Protein AF-A0A7R6PA84-F1 (afdb_monomer)

Foldseek 3Di:
DDDDDDDPDPPPDDPVVPPQPPDLLVLLVLLCCCPPVVDDLVNSCVVSVDDSVSSVVSVVQNVCVVVVDQDPPDARSDPVSNVVVVVVVVVVVVVVVVVVVVVVVVVVVVVVVPPD

Nearest PDB structures (foldseek):
  7bhy-assembly2_C-2  TM=6.478E-01  e=3.157E-01  Bacillus subtilis subsp. subtilis str. 168
  4yrv-assembly1_B  TM=6.596E-01  e=6.847E+00  Nostoc sp. PCC 7120 = FACHB-418

Radius of gyration: 24.1 Å; Cα contacts (8 Å, |Δi|>4): 69; chains: 1; bounding box: 44×53×72 Å

Sequence (116 aa):
MTQYKSRKQRVTFTVEHSVQYPLEGETLDYAKLMVHENYTNKKIMIISGACSSAVSRWRKQYLAELGGQTPESGKALTSEQQTIQLLEKQLWRAQRDNEILKKATALFAVDNHQVI

Secondary structure (DSSP, 8-state):
-----PPPP-----GGGTT-PPPHHHHHHHHHHHHHS---HHHHHHHH---HHHHHHHHHHHHHHHTT---SSS--SSHHHHHHHHHHHHHHHHHHHHHHHHHHHHHHHHHHHT--

pLDDT: mean 80.2, std 20.06, range [33.56, 98.25]

Mean predicted aligned error: 11.26 Å

Solvent-accessible surface area (backbone atoms only — not comparable to full-atom values): 7090 Å² total; per-residue (Å²): 136,85,83,77,79,76,77,78,78,80,83,85,76,67,84,87,71,74,81,60,74,66,54,72,69,52,48,41,50,55,26,46,38,41,70,76,67,68,45,52,67,70,58,50,28,67,76,54,71,46,54,72,69,56,55,54,46,40,43,52,49,50,55,39,43,76,69,70,46,65,58,90,77,67,84,48,72,50,71,67,42,38,49,51,56,50,50,53,54,52,51,54,50,52,52,50,52,51,52,51,50,52,52,52,51,53,52,51,59,53,60,67,65,69,77,117

Structure (mmCIF, N/CA/C/O backbone):
data_AF-A0A7R6PA84-F1
#
_entry.id   AF-A0A7R6PA84-F1
#
loop_
_atom_site.group_PDB
_atom_site.id
_atom_site.type_symbol
_atom_site.label_atom_id
_atom_site.label_alt_id
_atom_site.label_comp_id
_atom_site.label_asym_id
_atom_site.label_entity_id
_atom_site.label_seq_id
_atom_site.pdbx_PDB_ins_code
_atom_site.Cartn_x
_atom_site.Cartn_y
_atom_site.Cartn_z
_atom_site.occupancy
_atom_site.B_iso_or_equiv
_atom_site.auth_seq_id
_atom_site.auth_comp_id
_atom_site.auth_asym_id
_atom_site.auth_atom_id
_atom_site.pdbx_PDB_model_num
ATOM 1 N N . MET A 1 1 ? -12.408 44.621 10.988 1.00 35.62 1 MET A N 1
ATOM 2 C CA . MET A 1 1 ? -11.355 44.148 11.915 1.00 35.62 1 MET A CA 1
ATOM 3 C C . MET A 1 1 ? -11.343 42.627 11.871 1.00 35.62 1 MET A C 1
ATOM 5 O O . MET A 1 1 ? -12.299 42.006 12.315 1.00 35.62 1 MET A O 1
ATOM 9 N N . THR A 1 2 ? -10.338 42.031 11.233 1.00 45.50 2 THR A N 1
ATOM 10 C CA . THR A 1 2 ? -10.290 40.588 10.942 1.00 45.50 2 THR A CA 1
ATOM 11 C C . THR A 1 2 ? -9.668 39.852 12.126 1.00 45.50 2 THR A C 1
ATOM 13 O O . THR A 1 2 ? -8.502 40.069 12.440 1.00 45.50 2 THR A O 1
ATOM 16 N N . GLN A 1 3 ? -10.447 39.016 12.813 1.00 46.78 3 GLN A N 1
ATOM 17 C CA . GLN A 1 3 ? -9.983 38.263 13.981 1.00 46.78 3 GLN A CA 1
ATOM 18 C C . GLN A 1 3 ? -8.957 37.202 13.553 1.00 46.78 3 GLN A C 1
ATOM 20 O O . GLN A 1 3 ? -9.293 36.235 12.867 1.00 46.78 3 GLN A O 1
ATOM 25 N N . TYR A 1 4 ? -7.700 37.380 13.955 1.00 45.47 4 TYR A N 1
ATOM 26 C CA . TYR A 1 4 ? -6.627 36.424 13.696 1.00 45.47 4 TYR A CA 1
ATOM 27 C C . TYR A 1 4 ? -6.775 35.241 14.664 1.00 45.47 4 TYR A C 1
ATOM 29 O O . TYR A 1 4 ? -6.547 35.371 15.867 1.00 45.47 4 TYR A O 1
ATOM 37 N N . LYS A 1 5 ? -7.185 34.066 14.167 1.00 53.09 5 LYS A N 1
ATOM 38 C CA . LYS A 1 5 ? -7.175 32.837 14.977 1.00 53.09 5 LYS A CA 1
ATOM 39 C C . LYS A 1 5 ? -5.721 32.459 15.267 1.00 53.09 5 LYS A C 1
ATOM 41 O O . LYS A 1 5 ? -5.004 32.026 14.368 1.00 53.09 5 LYS A O 1
ATOM 46 N N . SER A 1 6 ? -5.296 32.613 16.520 1.00 45.12 6 SER A N 1
ATOM 47 C CA . SER A 1 6 ? -3.979 32.171 16.986 1.00 45.12 6 SER A CA 1
ATOM 48 C C . SER A 1 6 ? -3.787 30.680 16.686 1.00 45.12 6 SER A C 1
ATOM 50 O O . SER A 1 6 ? -4.589 29.839 17.110 1.00 45.12 6 SER A O 1
ATOM 52 N N . ARG A 1 7 ? -2.738 30.336 15.923 1.00 50.31 7 ARG A N 1
ATOM 53 C CA . ARG A 1 7 ? -2.309 28.939 15.778 1.00 50.31 7 ARG A CA 1
ATOM 54 C C . ARG A 1 7 ? -1.885 28.463 17.159 1.00 50.31 7 ARG A C 1
ATOM 56 O O . ARG A 1 7 ? -0.926 28.988 17.718 1.00 50.31 7 ARG A O 1
ATOM 63 N N . LYS A 1 8 ? -2.573 27.450 17.688 1.00 45.09 8 LYS A N 1
ATOM 64 C CA . LYS A 1 8 ? -2.133 26.765 18.906 1.00 45.09 8 LYS A CA 1
ATOM 65 C C . LYS A 1 8 ? -0.680 26.326 18.713 1.00 45.09 8 LYS A C 1
ATOM 67 O O . LYS A 1 8 ? -0.376 25.625 17.745 1.00 45.09 8 LYS A O 1
ATOM 72 N N . GLN A 1 9 ? 0.200 26.770 19.607 1.00 46.34 9 GLN A N 1
ATOM 73 C CA . GLN A 1 9 ? 1.590 26.332 19.644 1.00 46.34 9 GLN A CA 1
ATOM 74 C C . GLN A 1 9 ? 1.627 24.807 19.731 1.00 46.34 9 GLN A C 1
ATOM 76 O O . GLN A 1 9 ? 0.970 24.200 20.580 1.00 46.34 9 GLN A O 1
ATOM 81 N N . ARG A 1 10 ? 2.397 24.182 18.838 1.00 38.38 10 ARG A N 1
ATOM 82 C CA . ARG A 1 10 ? 2.768 22.778 18.983 1.00 38.38 10 ARG A CA 1
ATOM 83 C C . ARG A 1 10 ? 3.689 22.710 20.196 1.00 38.38 10 ARG A C 1
ATOM 85 O O . ARG A 1 10 ? 4.824 23.167 20.126 1.00 38.38 10 ARG A O 1
ATOM 92 N N . VAL A 1 11 ? 3.177 22.181 21.300 1.00 43.94 11 VAL A N 1
ATOM 93 C CA . VAL A 1 11 ? 3.974 21.896 22.492 1.00 43.94 11 VAL A CA 1
ATOM 94 C C . VAL A 1 11 ? 4.962 20.794 22.111 1.00 43.94 11 VAL A C 1
ATOM 96 O O . VAL A 1 11 ? 4.597 19.628 22.004 1.00 43.94 11 VAL A O 1
ATOM 99 N N . THR A 1 12 ? 6.201 21.170 21.811 1.00 41.84 12 THR A N 1
ATOM 100 C CA . THR A 1 12 ? 7.331 20.243 21.759 1.00 41.84 12 THR A CA 1
ATOM 101 C C . THR A 1 12 ? 7.808 20.076 23.195 1.00 41.84 12 THR A C 1
ATOM 103 O O . THR A 1 12 ? 8.528 20.936 23.698 1.00 41.84 12 THR A O 1
ATOM 106 N N . PHE A 1 13 ? 7.344 19.042 23.898 1.00 39.22 13 PHE A N 1
ATOM 107 C CA . PHE A 1 13 ? 7.753 18.825 25.284 1.00 39.22 13 PHE A CA 1
ATOM 108 C C . PHE A 1 13 ? 7.974 17.341 25.593 1.00 39.22 13 PHE A C 1
ATOM 110 O O . PHE A 1 13 ? 7.095 16.510 25.386 1.00 39.22 13 PHE A O 1
ATOM 117 N N . THR A 1 14 ? 9.170 17.079 26.129 1.00 33.56 14 THR A N 1
ATOM 118 C CA . THR A 1 14 ? 9.794 15.833 26.613 1.00 33.56 14 THR A CA 1
ATOM 119 C C . THR A 1 14 ? 10.404 14.881 25.578 1.00 33.56 14 THR A C 1
ATOM 121 O O . THR A 1 14 ? 9.733 14.215 24.796 1.00 33.56 14 THR A O 1
ATOM 124 N N . VAL A 1 15 ? 11.738 14.832 25.641 1.00 45.94 15 VAL A N 1
ATOM 125 C CA . VAL A 1 15 ? 12.682 14.060 24.820 1.00 45.94 15 VAL A CA 1
ATOM 126 C C . VAL A 1 15 ? 12.486 12.540 24.971 1.00 45.94 15 VAL A C 1
ATOM 128 O O . VAL A 1 15 ? 12.768 11.800 24.036 1.00 45.94 15 VAL A O 1
ATOM 131 N N . GLU A 1 16 ? 11.859 12.081 26.054 1.00 39.25 16 GLU A N 1
ATOM 132 C CA . GLU A 1 16 ? 11.701 10.653 26.379 1.00 39.25 16 GLU A CA 1
ATOM 133 C C . GLU A 1 16 ? 10.536 9.938 25.655 1.00 39.25 16 GLU A C 1
ATOM 135 O O . GLU A 1 16 ? 10.508 8.716 25.607 1.00 39.25 16 GLU A O 1
ATOM 140 N N . HIS A 1 17 ? 9.585 10.660 25.044 1.00 43.88 17 HIS A N 1
ATOM 141 C CA . HIS A 1 17 ? 8.461 10.054 24.292 1.00 43.88 17 HIS A CA 1
ATOM 142 C C . HIS A 1 17 ? 8.615 10.158 22.764 1.00 43.88 17 HIS A C 1
ATOM 144 O O . HIS A 1 17 ? 7.680 9.896 22.008 1.00 43.88 17 HIS A O 1
ATOM 150 N N . SER A 1 18 ? 9.78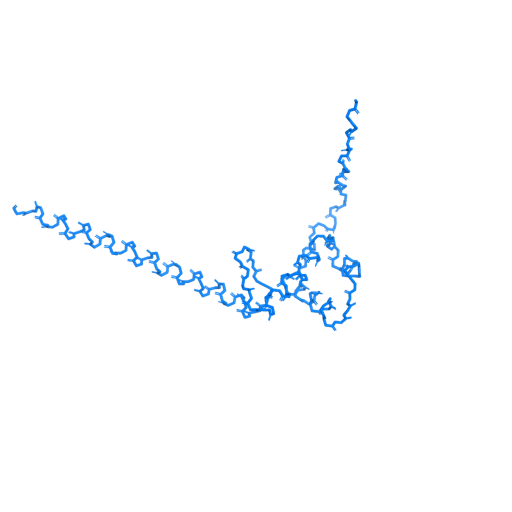5 10.578 22.282 1.00 37.03 18 SER A N 1
ATOM 151 C CA . SER A 1 18 ? 9.989 10.952 20.878 1.00 37.03 18 SER A CA 1
ATOM 152 C C . SER A 1 18 ? 10.292 9.785 19.924 1.00 37.03 18 SER A C 1
ATOM 154 O O . SER A 1 18 ? 10.495 10.021 18.733 1.00 37.03 18 SER A O 1
ATOM 156 N N . VAL A 1 19 ? 10.263 8.530 20.397 1.00 43.75 19 VAL A N 1
ATOM 157 C CA . VAL A 1 19 ? 10.593 7.345 19.579 1.00 43.75 19 VAL A CA 1
ATOM 158 C C . VAL A 1 19 ? 9.625 6.174 19.791 1.00 43.75 19 VAL A C 1
ATOM 160 O O . VAL A 1 19 ? 10.034 5.024 19.859 1.00 43.75 19 VAL A O 1
ATOM 163 N N . GLN A 1 20 ? 8.320 6.435 19.841 1.00 40.31 20 GLN A N 1
ATOM 164 C CA . GLN A 1 20 ? 7.332 5.370 19.637 1.00 40.31 20 GLN A CA 1
ATOM 165 C C . GLN A 1 20 ? 6.438 5.740 18.450 1.00 40.31 20 GLN A C 1
ATOM 167 O O . GLN A 1 20 ? 5.248 6.015 18.574 1.00 40.31 20 GLN A O 1
ATOM 172 N N . TYR A 1 21 ? 7.039 5.789 17.257 1.00 48.69 21 TYR A N 1
ATOM 173 C CA . TYR A 1 21 ? 6.249 5.462 16.076 1.00 48.69 21 TYR A CA 1
ATOM 174 C C . TYR A 1 21 ? 5.866 3.992 16.242 1.00 48.69 21 TYR A C 1
ATOM 176 O O . TYR A 1 21 ? 6.780 3.181 16.406 1.00 48.69 21 TYR A O 1
ATOM 184 N N . PRO A 1 22 ? 4.571 3.637 16.255 1.00 51.72 22 PRO A N 1
ATOM 185 C CA . PRO A 1 22 ? 4.198 2.237 16.341 1.00 51.72 22 PRO A CA 1
ATOM 186 C C . PRO A 1 22 ? 4.887 1.485 15.205 1.00 51.72 22 PRO A C 1
ATOM 188 O O . PRO A 1 22 ? 4.884 1.962 14.062 1.00 51.72 22 PRO A O 1
ATOM 191 N N . LEU A 1 23 ? 5.525 0.354 15.526 1.00 57.88 23 LEU A N 1
ATOM 192 C CA . LEU A 1 23 ? 6.109 -0.514 14.505 1.00 57.88 23 LEU A CA 1
ATOM 193 C C . LEU A 1 23 ? 5.024 -0.825 13.463 1.00 57.88 23 LEU A C 1
ATOM 195 O O . LEU A 1 23 ? 3.846 -0.906 13.799 1.00 57.88 23 LEU A O 1
ATOM 199 N N . GLU A 1 24 ? 5.390 -0.983 12.189 1.00 59.94 24 GLU A N 1
ATOM 200 C CA . GLU A 1 24 ? 4.416 -1.121 11.090 1.00 59.94 24 GLU A CA 1
ATOM 201 C C . GLU A 1 24 ? 3.335 -2.186 11.368 1.00 59.94 24 GLU A C 1
ATOM 203 O O . GLU A 1 24 ? 2.169 -1.974 11.035 1.00 59.94 24 GLU A O 1
ATOM 208 N N . GLY A 1 25 ? 3.691 -3.276 12.061 1.00 62.41 25 GLY A N 1
ATOM 209 C CA . GLY A 1 25 ? 2.743 -4.301 12.511 1.00 62.41 25 GLY A CA 1
ATOM 210 C C . GLY A 1 25 ? 1.703 -3.803 13.523 1.00 62.41 25 GLY A C 1
ATOM 211 O O . GLY A 1 25 ? 0.527 -4.133 13.407 1.00 62.41 25 GLY A O 1
ATOM 212 N N . GLU A 1 26 ? 2.087 -2.928 14.451 1.00 78.00 26 GLU A N 1
ATOM 213 C CA . GLU A 1 26 ? 1.186 -2.381 15.472 1.00 78.00 26 GLU A CA 1
ATOM 214 C C . GLU A 1 26 ? 0.098 -1.495 14.846 1.00 78.00 26 GLU A C 1
ATOM 216 O O . GLU A 1 26 ? -1.049 -1.503 15.289 1.00 78.00 26 GLU A O 1
ATOM 221 N N . THR A 1 27 ? 0.413 -0.765 13.767 1.00 86.19 27 THR A N 1
ATOM 222 C CA . THR A 1 27 ? -0.580 0.080 13.072 1.00 86.19 27 THR A CA 1
ATOM 223 C C . THR A 1 27 ? -1.705 -0.727 12.429 1.00 86.19 27 THR A C 1
ATOM 225 O O . THR A 1 27 ? -2.865 -0.303 12.463 1.00 86.19 27 THR A O 1
ATOM 228 N N . LEU A 1 28 ? -1.377 -1.903 11.887 1.00 88.44 28 LEU A N 1
ATOM 229 C CA . LEU A 1 28 ? -2.350 -2.839 11.339 1.00 88.44 28 LEU A CA 1
ATOM 230 C C . LEU A 1 28 ? -3.243 -3.397 12.450 1.00 88.44 28 LEU A C 1
ATOM 232 O O . LEU A 1 28 ? -4.461 -3.461 12.285 1.00 88.44 28 LEU A O 1
ATOM 236 N N . ASP A 1 29 ? -2.659 -3.758 13.589 1.00 90.12 29 ASP A N 1
ATOM 237 C CA . ASP A 1 29 ? -3.411 -4.311 14.712 1.00 90.12 29 ASP A CA 1
ATOM 238 C C . ASP A 1 29 ? -4.357 -3.272 15.320 1.00 90.12 29 ASP A C 1
ATOM 240 O O . ASP A 1 29 ? -5.541 -3.553 15.499 1.00 90.12 29 ASP A O 1
ATOM 244 N N . TYR A 1 30 ? -3.918 -2.023 15.496 1.00 91.00 30 TYR A N 1
ATOM 245 C CA . TYR A 1 30 ? -4.817 -0.937 15.896 1.00 91.00 30 TYR A CA 1
ATOM 246 C C . TYR A 1 30 ? -5.956 -0.718 14.895 1.00 91.00 30 TYR A C 1
ATOM 248 O O . TYR A 1 30 ? -7.095 -0.468 15.299 1.00 91.00 30 TYR A O 1
ATOM 256 N N . ALA A 1 31 ? -5.682 -0.819 13.591 1.00 91.25 31 ALA A N 1
ATOM 257 C CA . ALA A 1 31 ? -6.714 -0.700 12.569 1.00 91.25 31 ALA A CA 1
ATOM 258 C C . ALA A 1 31 ? -7.735 -1.849 12.629 1.00 91.25 31 ALA A C 1
ATOM 260 O O . ALA A 1 31 ? -8.939 -1.592 12.548 1.00 91.25 31 ALA A O 1
ATOM 261 N N . LYS A 1 32 ? -7.281 -3.087 12.864 1.00 92.50 32 LYS A N 1
ATOM 262 C CA . LYS A 1 32 ? -8.152 -4.249 13.102 1.00 92.50 32 LYS A CA 1
ATOM 263 C C . LYS A 1 32 ? -9.023 -4.056 14.339 1.00 92.50 32 LYS A C 1
ATOM 265 O O . LYS A 1 32 ? -10.229 -4.250 14.241 1.00 92.50 32 LYS A O 1
ATOM 270 N N . LEU A 1 33 ? -8.456 -3.598 15.459 1.00 93.12 33 LEU A N 1
ATOM 271 C CA . LEU A 1 33 ? -9.212 -3.317 16.688 1.00 93.12 33 LEU A CA 1
ATOM 272 C C . LEU A 1 33 ? -10.321 -2.275 16.454 1.00 93.12 33 LEU A C 1
ATOM 274 O O . LEU A 1 33 ? -11.435 -2.406 16.961 1.00 93.12 33 LEU A O 1
ATOM 278 N N . MET A 1 34 ? -10.050 -1.236 15.657 1.00 93.25 34 MET A N 1
ATOM 279 C CA . MET A 1 34 ? -11.056 -0.215 15.332 1.00 93.25 34 MET A CA 1
ATOM 280 C C . MET A 1 34 ? -12.187 -0.726 14.440 1.00 93.25 34 MET A C 1
ATOM 282 O O . MET A 1 34 ? -13.309 -0.232 14.553 1.00 93.25 34 MET A O 1
ATOM 286 N N . VAL A 1 35 ? -11.893 -1.643 13.516 1.00 92.00 35 VAL A N 1
ATOM 287 C CA . VAL A 1 35 ? -12.861 -2.121 12.518 1.00 92.00 35 VAL A CA 1
ATOM 288 C C . VAL A 1 35 ? -13.643 -3.333 13.013 1.00 92.00 35 VAL A C 1
ATOM 290 O O . VAL A 1 35 ? -14.859 -3.360 12.859 1.00 92.00 35 VAL A O 1
ATOM 293 N N . HIS A 1 36 ? -12.969 -4.300 13.632 1.00 92.06 36 HIS A N 1
ATO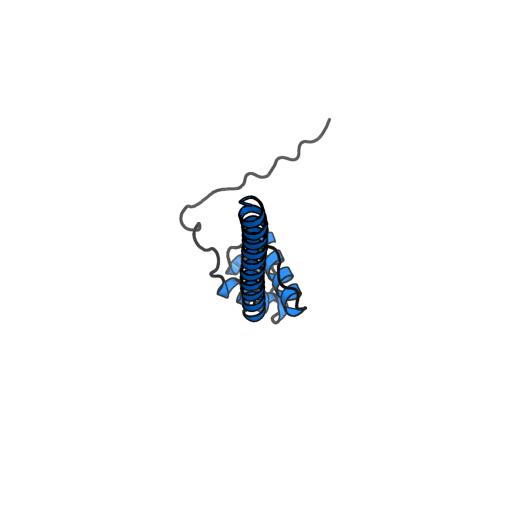M 294 C CA . HIS A 1 36 ? -13.563 -5.574 14.041 1.00 92.06 36 HIS A CA 1
ATOM 295 C C . HIS A 1 36 ? -14.041 -5.566 15.494 1.00 92.06 36 HIS A C 1
ATOM 297 O O . HIS A 1 36 ? -15.083 -6.136 15.799 1.00 92.06 36 HIS A O 1
ATOM 303 N N . GLU A 1 37 ? -13.329 -4.876 16.389 1.00 89.94 37 GLU A N 1
ATOM 304 C CA . GLU A 1 37 ? -13.638 -4.856 17.830 1.00 89.94 37 GLU A CA 1
ATOM 305 C C . GLU A 1 37 ? -14.333 -3.563 18.298 1.00 89.94 37 GLU A C 1
ATOM 307 O O . GLU A 1 37 ? -14.508 -3.339 19.495 1.00 89.94 37 GLU A O 1
ATOM 312 N N . ASN A 1 38 ? -14.747 -2.692 17.369 1.00 89.50 38 ASN A N 1
ATOM 313 C CA . ASN A 1 38 ? -15.421 -1.416 17.651 1.00 89.50 38 ASN A CA 1
ATOM 314 C C . ASN A 1 38 ? -14.660 -0.488 18.622 1.00 89.50 38 ASN A C 1
ATOM 316 O O . ASN A 1 38 ? -15.267 0.318 19.336 1.00 89.50 38 ASN A O 1
ATOM 320 N N . TYR A 1 39 ? -13.324 -0.550 18.651 1.00 91.38 39 TYR A N 1
ATOM 321 C CA . TYR A 1 39 ? -12.536 0.368 19.474 1.00 91.38 39 TYR A CA 1
ATOM 322 C C . TYR A 1 39 ? -12.702 1.810 18.987 1.00 91.38 39 TYR A C 1
ATOM 324 O O . TYR A 1 39 ? -12.475 2.141 17.822 1.00 91.38 39 TYR A O 1
ATOM 332 N N . THR A 1 40 ? -13.036 2.711 19.910 1.00 91.88 40 THR A N 1
ATOM 333 C CA . THR A 1 40 ? -13.110 4.145 19.616 1.00 91.88 40 THR A CA 1
ATOM 334 C C . THR A 1 40 ? -11.722 4.697 19.296 1.00 91.88 40 THR A C 1
ATOM 336 O O . THR A 1 40 ? -10.761 4.413 20.012 1.00 91.88 40 THR A O 1
ATOM 339 N N . ASN A 1 41 ? -11.628 5.604 18.317 1.00 89.50 41 ASN A N 1
ATOM 340 C CA . ASN A 1 41 ? -10.375 6.286 17.959 1.00 89.50 41 ASN A CA 1
ATOM 341 C C . ASN A 1 41 ? -9.668 6.898 19.187 1.00 89.50 41 ASN A C 1
ATOM 343 O O . ASN A 1 41 ? -8.450 6.842 19.284 1.00 89.50 41 ASN A O 1
ATOM 347 N N . LYS A 1 42 ? -10.427 7.418 20.166 1.00 90.38 42 LYS A N 1
ATOM 348 C CA . LYS A 1 42 ? -9.886 7.940 21.436 1.00 90.38 42 LYS A CA 1
ATOM 349 C C . LYS A 1 42 ? -9.107 6.887 22.232 1.00 90.38 42 LYS A C 1
ATOM 351 O O . LYS A 1 42 ? -8.057 7.202 22.775 1.00 90.38 42 LYS A O 1
ATOM 356 N N . LYS A 1 43 ? -9.608 5.649 22.293 1.00 90.25 43 LYS A N 1
ATOM 357 C CA . LYS A 1 43 ? -8.956 4.542 23.007 1.00 90.25 43 LYS A CA 1
ATOM 358 C C . LYS A 1 43 ? -7.647 4.162 22.315 1.00 90.25 43 LYS A C 1
ATOM 360 O O . LYS A 1 43 ? -6.629 4.027 22.978 1.00 90.25 43 LYS A O 1
ATOM 365 N N . ILE A 1 44 ? -7.654 4.102 20.984 1.00 89.38 44 ILE A N 1
ATOM 366 C CA . ILE A 1 44 ? -6.444 3.839 20.195 1.00 89.38 44 ILE A CA 1
ATOM 367 C C . ILE A 1 44 ? -5.423 4.965 20.322 1.00 89.38 44 ILE A C 1
ATOM 369 O O . ILE A 1 44 ? -4.240 4.676 20.434 1.00 89.38 44 ILE A O 1
ATOM 373 N N . MET A 1 45 ? -5.839 6.233 20.371 1.00 88.81 45 MET A N 1
ATOM 374 C CA . MET A 1 45 ? -4.915 7.351 20.610 1.00 88.81 45 MET A CA 1
ATOM 375 C C . MET A 1 45 ? -4.183 7.223 21.949 1.00 88.81 45 MET A C 1
ATOM 377 O O . MET A 1 45 ? -2.999 7.526 22.022 1.00 88.81 45 MET A O 1
ATOM 381 N N . ILE A 1 46 ? -4.879 6.769 22.997 1.00 88.19 46 ILE A N 1
ATOM 382 C CA . ILE A 1 46 ? -4.278 6.563 24.321 1.00 88.19 46 ILE A CA 1
ATOM 383 C C . ILE A 1 46 ? -3.279 5.401 24.283 1.00 88.19 46 ILE A C 1
ATOM 385 O O . ILE A 1 46 ? -2.179 5.542 24.797 1.00 88.19 46 ILE A O 1
ATOM 389 N N . ILE A 1 47 ? -3.647 4.279 23.654 1.00 87.62 47 ILE A N 1
ATOM 390 C CA . ILE A 1 47 ? -2.800 3.075 23.593 1.00 87.62 47 ILE A CA 1
ATOM 391 C C . ILE A 1 47 ? -1.568 3.303 22.706 1.00 87.62 47 ILE A C 1
ATOM 393 O O . ILE A 1 47 ? -0.458 2.965 23.091 1.00 87.62 47 ILE A O 1
ATOM 397 N N . SER A 1 48 ? -1.765 3.890 21.524 1.00 84.94 48 SER A N 1
ATOM 398 C CA . SER A 1 48 ? -0.706 4.081 20.524 1.00 84.94 48 SER A CA 1
ATOM 399 C C . SER A 1 48 ? 0.129 5.348 20.730 1.00 84.94 48 SER A C 1
ATOM 401 O O . SER A 1 48 ? 1.119 5.535 20.031 1.00 84.94 48 SER A O 1
ATOM 403 N N . GLY A 1 49 ? -0.305 6.278 21.589 1.00 85.62 49 GLY A N 1
ATOM 404 C CA . GLY A 1 49 ? 0.297 7.613 21.720 1.00 85.62 49 GLY A CA 1
ATOM 405 C C . GLY A 1 49 ? 0.152 8.503 20.474 1.00 85.62 49 GLY A C 1
ATOM 406 O O . GLY A 1 49 ? 0.660 9.626 20.440 1.00 85.62 49 GLY A O 1
ATOM 407 N N . ALA A 1 50 ? -0.539 8.029 19.433 1.00 86.12 50 ALA A N 1
ATOM 408 C CA . ALA A 1 50 ? -0.642 8.713 18.156 1.00 86.12 50 ALA A CA 1
ATOM 409 C C . ALA A 1 50 ? -1.717 9.806 18.157 1.00 86.12 50 ALA A C 1
ATOM 411 O O . ALA A 1 50 ? -2.721 9.772 18.875 1.00 86.12 50 ALA A O 1
ATOM 412 N N . CYS A 1 51 ? -1.536 10.794 17.280 1.00 88.25 51 CYS A N 1
ATOM 413 C CA . CYS A 1 51 ? -2.504 11.867 17.112 1.00 88.25 51 CYS A CA 1
ATOM 414 C C . CYS A 1 51 ? -3.782 11.382 16.402 1.00 88.25 51 CYS A C 1
ATOM 416 O O . CYS A 1 51 ? -3.774 10.440 15.609 1.00 88.25 51 CYS A O 1
ATOM 418 N N . SER A 1 52 ? -4.894 12.086 16.638 1.00 88.06 52 SER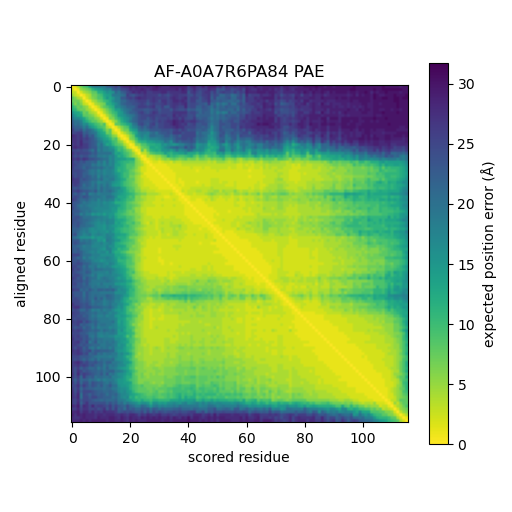 A N 1
ATOM 419 C CA . SER A 1 52 ? -6.209 11.749 16.065 1.00 88.06 52 SER A CA 1
ATOM 420 C C . SER A 1 52 ? -6.195 11.607 14.535 1.00 88.06 52 SER A C 1
ATOM 422 O O . SER A 1 52 ? -6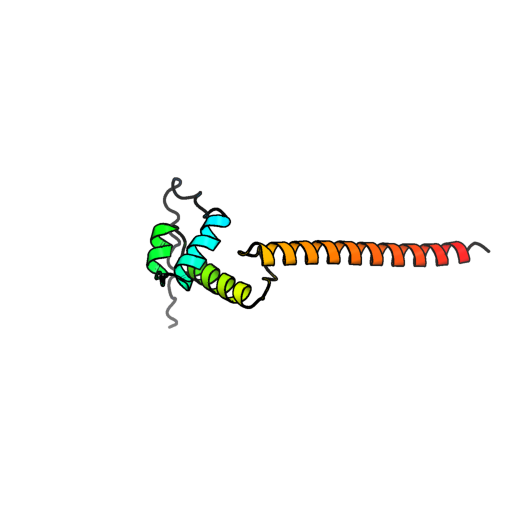.861 10.730 13.979 1.00 88.06 52 SER A O 1
ATOM 424 N N . SER A 1 53 ? -5.406 12.433 13.839 1.00 87.69 53 SER A N 1
ATOM 425 C CA . SER A 1 53 ? -5.279 12.368 12.381 1.00 87.69 53 SER A CA 1
ATOM 426 C C . SER A 1 53 ? -4.576 11.096 11.906 1.00 87.69 53 SER A C 1
ATOM 428 O O . SER A 1 53 ? -5.004 10.524 10.906 1.00 87.69 53 SER A O 1
ATOM 430 N N . ALA A 1 54 ? -3.549 10.625 12.620 1.00 89.31 54 ALA A N 1
ATOM 431 C CA . ALA A 1 54 ? -2.866 9.372 12.304 1.00 89.31 54 ALA A CA 1
ATOM 432 C C . ALA A 1 54 ? -3.805 8.172 12.488 1.00 89.31 54 ALA A C 1
ATOM 434 O O . ALA A 1 54 ? -3.995 7.395 11.557 1.00 89.31 54 ALA A O 1
ATOM 435 N N . VAL A 1 55 ? -4.492 8.096 13.632 1.00 90.69 55 VAL A N 1
ATOM 436 C CA . VAL A 1 55 ? -5.454 7.022 13.935 1.00 90.69 55 VAL A CA 1
ATOM 437 C C . VAL A 1 55 ? -6.592 6.980 12.909 1.00 90.69 55 VAL A C 1
ATOM 439 O O . VAL A 1 55 ? -6.949 5.918 12.398 1.00 90.69 55 VAL A O 1
ATOM 442 N N . SER A 1 56 ? -7.125 8.148 12.543 1.00 91.31 56 SER A N 1
ATOM 443 C CA . SER A 1 56 ? -8.166 8.252 11.513 1.00 91.31 56 SER A CA 1
ATOM 444 C C . SER A 1 56 ? -7.661 7.799 10.139 1.00 91.31 56 SER A C 1
ATOM 446 O O . SER A 1 56 ? -8.399 7.150 9.396 1.00 91.31 56 SER A O 1
ATOM 448 N N . ARG A 1 57 ? -6.400 8.105 9.803 1.00 91.88 57 ARG A N 1
ATOM 449 C CA . ARG A 1 57 ? -5.767 7.664 8.555 1.00 91.88 57 ARG A CA 1
ATOM 450 C C . ARG A 1 57 ? -5.593 6.149 8.519 1.00 91.88 57 ARG A C 1
ATOM 452 O O . ARG A 1 57 ? -5.967 5.560 7.514 1.00 91.88 57 ARG A O 1
ATOM 459 N N . TRP A 1 58 ? -5.089 5.524 9.584 1.00 92.38 58 TRP A N 1
ATOM 460 C CA . TRP A 1 58 ? -4.902 4.068 9.633 1.00 92.38 58 TRP A CA 1
ATOM 461 C C . TRP A 1 58 ? -6.215 3.320 9.442 1.00 92.38 58 TRP A C 1
ATOM 463 O O . TRP A 1 58 ? -6.292 2.416 8.617 1.00 92.38 58 TRP A O 1
ATOM 473 N N . ARG A 1 59 ? -7.280 3.762 10.123 1.00 92.81 59 ARG A N 1
ATOM 474 C CA . ARG A 1 59 ? -8.618 3.190 9.939 1.00 92.81 59 ARG A CA 1
ATOM 475 C C . ARG A 1 59 ? -9.096 3.314 8.493 1.00 92.81 59 ARG A C 1
ATOM 477 O O . ARG A 1 59 ? -9.572 2.339 7.920 1.00 92.81 59 ARG A O 1
ATOM 484 N N . LYS A 1 60 ? -8.984 4.511 7.905 1.00 92.81 60 LYS A N 1
ATOM 485 C CA . LYS A 1 60 ? -9.407 4.760 6.520 1.00 92.81 60 LYS A CA 1
ATOM 486 C C . LYS A 1 60 ? -8.616 3.900 5.533 1.00 92.81 60 LYS A C 1
ATOM 488 O O . LYS A 1 60 ? -9.208 3.329 4.626 1.00 92.81 60 LYS A O 1
ATOM 493 N N . GLN A 1 61 ? -7.302 3.823 5.716 1.00 92.69 61 GLN A N 1
ATOM 494 C CA . GLN A 1 61 ? -6.411 3.062 4.852 1.00 92.69 61 GLN A CA 1
ATOM 495 C C . GLN A 1 61 ? -6.715 1.564 4.929 1.00 92.69 61 GLN A C 1
ATOM 497 O O . GLN A 1 61 ? -6.897 0.937 3.897 1.00 92.69 61 GLN A O 1
ATOM 502 N N . TYR A 1 62 ? -6.875 1.011 6.131 1.00 93.56 62 TYR A N 1
ATOM 503 C CA . TYR A 1 62 ? -7.211 -0.400 6.302 1.00 93.56 62 TYR A CA 1
ATOM 504 C C . TYR A 1 62 ? -8.562 -0.771 5.668 1.00 93.56 62 TYR A C 1
ATOM 506 O O . TYR A 1 62 ? -8.672 -1.804 5.018 1.00 93.56 62 TYR A O 1
ATOM 514 N N . LEU A 1 63 ? -9.580 0.092 5.777 1.00 93.12 63 LEU A N 1
ATOM 515 C CA . LEU A 1 63 ? -10.862 -0.122 5.091 1.00 93.12 63 LEU A CA 1
ATOM 516 C C . LEU A 1 63 ? -10.738 -0.066 3.561 1.00 93.12 63 LEU A C 1
ATOM 518 O O . LEU A 1 63 ? -11.405 -0.834 2.874 1.00 93.12 63 LEU A O 1
ATOM 522 N N . ALA A 1 64 ? -9.901 0.826 3.027 1.00 93.25 64 ALA A N 1
ATOM 523 C CA . ALA A 1 64 ? -9.645 0.901 1.590 1.00 93.25 64 ALA A CA 1
ATOM 524 C C . ALA A 1 64 ? -8.926 -0.361 1.086 1.00 93.25 64 ALA A C 1
ATOM 526 O O . ALA A 1 64 ? -9.327 -0.936 0.077 1.00 93.25 64 ALA A O 1
ATOM 527 N N . GLU A 1 65 ? -7.930 -0.834 1.835 1.00 93.69 65 GLU A N 1
ATOM 528 C CA . GLU A 1 65 ? -7.176 -2.050 1.526 1.00 93.69 65 GLU A CA 1
ATOM 529 C C . GLU A 1 65 ? -8.045 -3.314 1.595 1.00 93.69 65 GLU A C 1
ATOM 531 O O . GLU A 1 65 ? -7.930 -4.172 0.723 1.00 93.69 65 GLU A O 1
ATOM 536 N N . LEU A 1 66 ? -8.979 -3.401 2.554 1.00 92.31 66 LEU A N 1
ATOM 537 C CA . LEU A 1 66 ? -10.007 -4.453 2.581 1.00 92.31 66 LEU A CA 1
ATOM 538 C C . LEU A 1 66 ? -10.939 -4.403 1.360 1.00 92.31 66 LEU A C 1
ATOM 540 O O . LEU A 1 66 ? -11.454 -5.431 0.934 1.00 92.31 66 LEU A O 1
ATOM 544 N N . GLY A 1 67 ? -11.150 -3.214 0.794 1.00 91.38 67 GLY A N 1
ATOM 545 C CA . GLY A 1 67 ? -11.856 -3.012 -0.471 1.00 91.38 67 GLY A CA 1
ATOM 546 C C . GLY A 1 67 ? -10.994 -3.257 -1.713 1.00 91.38 67 GLY A C 1
ATOM 547 O O . GLY A 1 67 ? -11.426 -2.914 -2.812 1.00 91.38 67 GLY A O 1
ATOM 548 N N . GLY A 1 68 ? -9.778 -3.789 -1.555 1.00 90.62 68 GLY A N 1
ATOM 549 C CA . GLY A 1 68 ? -8.852 -4.076 -2.649 1.00 90.62 68 GLY A CA 1
ATOM 550 C C . GLY A 1 68 ? -8.092 -2.860 -3.182 1.00 90.62 68 GLY A C 1
ATOM 551 O O . GLY A 1 68 ? -7.402 -2.980 -4.189 1.00 90.62 68 GLY A O 1
ATOM 552 N N . GLN A 1 69 ? -8.200 -1.690 -2.544 1.00 92.12 69 GLN A N 1
ATOM 553 C CA . GLN A 1 69 ? -7.496 -0.488 -2.992 1.00 92.12 69 GLN A CA 1
ATOM 554 C C . GLN A 1 69 ? -6.090 -0.436 -2.398 1.00 92.12 69 GLN A C 1
ATOM 556 O O . GLN A 1 69 ? -5.911 -0.201 -1.200 1.00 92.12 69 GLN A O 1
ATOM 561 N N . THR A 1 70 ? -5.090 -0.604 -3.259 1.00 89.12 70 THR A N 1
ATOM 562 C CA . THR A 1 70 ? -3.685 -0.412 -2.908 1.00 89.12 70 THR A CA 1
ATOM 563 C C . THR A 1 70 ? -3.381 1.084 -2.766 1.00 89.12 70 THR A C 1
ATOM 565 O O . THR A 1 70 ? -3.730 1.869 -3.648 1.00 89.12 70 THR A O 1
ATOM 568 N N . PRO A 1 71 ? -2.732 1.536 -1.680 1.00 88.06 71 PRO A N 1
ATOM 569 C CA . PRO A 1 71 ? -2.363 2.939 -1.557 1.00 88.06 71 PRO A CA 1
ATOM 570 C C . PRO A 1 71 ? -1.270 3.304 -2.570 1.00 88.06 71 PRO A C 1
ATOM 572 O O . PRO A 1 71 ? -0.208 2.696 -2.586 1.00 88.06 71 PRO A O 1
ATOM 575 N N . GLU A 1 72 ? -1.484 4.345 -3.374 1.00 84.38 72 GLU A N 1
ATOM 576 C CA . GLU A 1 72 ? -0.458 4.850 -4.309 1.00 84.38 72 GLU A CA 1
ATOM 577 C C . GLU A 1 72 ? 0.685 5.574 -3.580 1.00 84.38 72 GLU A C 1
ATOM 579 O O . GLU A 1 72 ? 1.829 5.619 -4.027 1.00 84.38 72 GLU A O 1
ATOM 584 N N . SER A 1 73 ? 0.356 6.189 -2.443 1.00 79.19 73 SER A N 1
ATOM 585 C CA . SER A 1 73 ? 1.261 7.031 -1.667 1.00 79.19 73 SER A CA 1
ATOM 586 C C . SER A 1 73 ? 1.492 6.445 -0.280 1.00 79.19 73 SER A C 1
ATOM 588 O O . SER A 1 73 ? 0.612 6.474 0.585 1.00 79.19 73 SER A O 1
ATOM 590 N N . GLY A 1 74 ? 2.721 5.994 -0.042 1.00 82.75 74 GLY A N 1
ATOM 591 C CA . GLY A 1 74 ? 3.129 5.366 1.213 1.00 82.75 74 GLY A CA 1
ATOM 592 C C . GLY A 1 74 ? 2.944 3.850 1.204 1.00 82.75 74 GLY A C 1
ATOM 593 O O . GLY A 1 74 ? 2.475 3.267 0.232 1.00 82.75 74 GLY A O 1
ATOM 594 N N . LYS A 1 75 ? 3.365 3.203 2.290 1.00 85.88 75 LYS A N 1
ATOM 595 C CA . LYS A 1 75 ? 3.328 1.745 2.410 1.00 85.88 75 LYS A CA 1
ATOM 596 C C . LYS A 1 75 ? 1.915 1.261 2.735 1.00 85.88 75 LYS A C 1
ATOM 598 O O . LYS A 1 75 ? 1.221 1.887 3.541 1.00 85.88 75 LYS A O 1
ATOM 603 N N . ALA A 1 76 ? 1.517 0.150 2.131 1.00 89.88 76 ALA A N 1
ATOM 604 C CA . ALA A 1 76 ? 0.297 -0.556 2.498 1.00 89.88 76 ALA A CA 1
ATOM 605 C C . ALA A 1 76 ? 0.386 -1.178 3.907 1.00 89.88 76 ALA A C 1
ATOM 607 O O . ALA A 1 76 ? 1.473 -1.533 4.370 1.00 89.88 76 ALA A O 1
A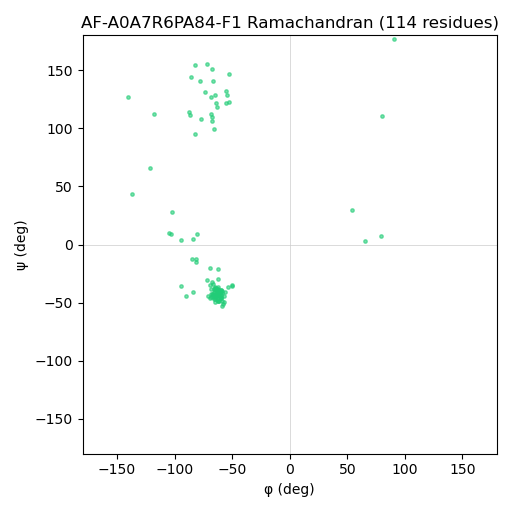TOM 608 N N . LEU A 1 77 ? -0.749 -1.308 4.596 1.00 86.81 77 LEU A N 1
ATOM 609 C CA . LEU A 1 77 ? -0.857 -1.886 5.941 1.00 86.81 77 LEU A CA 1
ATOM 610 C C . LEU A 1 77 ? -0.952 -3.415 5.902 1.00 86.81 77 LEU A C 1
ATOM 612 O O . LEU A 1 77 ? -0.356 -4.098 6.729 1.00 86.81 77 LEU A O 1
ATOM 616 N N . THR A 1 78 ? -1.705 -3.958 4.951 1.00 90.38 78 THR A N 1
ATOM 617 C CA . THR A 1 78 ? -1.938 -5.392 4.765 1.00 90.38 78 THR A CA 1
ATOM 618 C C . THR A 1 78 ? -0.835 -6.027 3.915 1.00 90.38 78 THR A C 1
ATOM 620 O O . THR A 1 78 ? -0.311 -5.420 2.982 1.00 90.38 78 THR A O 1
ATOM 623 N N . SER A 1 79 ? -0.470 -7.272 4.231 1.00 88.62 79 SER A N 1
ATOM 624 C CA . SER A 1 79 ? 0.618 -7.997 3.553 1.00 88.62 79 SER A CA 1
ATOM 625 C C . SER A 1 79 ? 0.356 -8.218 2.062 1.00 88.62 79 SER A C 1
ATOM 627 O O . SER A 1 79 ? 1.268 -8.115 1.240 1.00 88.62 79 SER A O 1
ATOM 629 N N . GLU A 1 80 ? -0.896 -8.495 1.709 1.00 90.62 80 GLU A N 1
ATOM 630 C CA . GLU A 1 80 ? -1.347 -8.624 0.326 1.00 90.62 80 GLU A CA 1
ATOM 631 C C . GLU A 1 80 ? -1.089 -7.329 -0.450 1.00 90.62 80 GLU A C 1
ATOM 633 O O . GLU A 1 80 ? -0.389 -7.334 -1.461 1.00 90.62 80 GLU A O 1
ATOM 638 N N . GLN A 1 81 ? -1.554 -6.198 0.078 1.00 92.25 81 GLN A N 1
ATOM 639 C CA . GLN A 1 81 ? -1.390 -4.900 -0.571 1.00 92.25 81 GLN A CA 1
ATOM 640 C C . GLN A 1 81 ? 0.077 -4.452 -0.610 1.00 92.25 81 GLN A C 1
ATOM 642 O O . GLN A 1 81 ? 0.509 -3.838 -1.582 1.00 92.25 81 GLN A O 1
ATOM 647 N N . GLN A 1 82 ? 0.890 -4.819 0.387 1.00 90.62 82 GLN A N 1
ATOM 648 C CA . GLN A 1 82 ? 2.343 -4.605 0.337 1.00 90.62 82 GLN A CA 1
ATOM 649 C C . GLN A 1 82 ? 2.999 -5.393 -0.801 1.00 90.62 82 GLN A C 1
ATOM 651 O O . GLN A 1 82 ? 3.917 -4.895 -1.456 1.00 90.62 82 GLN A O 1
ATOM 656 N N . THR A 1 83 ? 2.527 -6.615 -1.046 1.00 93.38 83 THR A N 1
ATOM 657 C CA . THR A 1 83 ? 3.017 -7.457 -2.139 1.00 93.38 83 THR A CA 1
ATOM 658 C C . THR A 1 83 ? 2.616 -6.866 -3.488 1.00 93.38 83 THR A C 1
ATOM 660 O O . THR A 1 83 ? 3.459 -6.783 -4.379 1.00 93.38 83 THR A O 1
ATOM 663 N N . ILE A 1 84 ? 1.381 -6.375 -3.623 1.00 94.44 84 ILE A N 1
ATOM 664 C CA . ILE A 1 84 ? 0.917 -5.677 -4.831 1.00 94.44 84 ILE A CA 1
ATOM 665 C C . ILE A 1 84 ? 1.806 -4.459 -5.117 1.00 94.44 84 ILE A C 1
ATOM 667 O O . ILE A 1 84 ? 2.386 -4.381 -6.198 1.00 94.44 84 ILE A O 1
ATOM 671 N N . GLN A 1 85 ? 2.040 -3.588 -4.129 1.00 92.56 85 GLN A N 1
ATOM 672 C CA . GLN A 1 85 ? 2.942 -2.436 -4.290 1.00 92.56 85 GLN A CA 1
ATOM 673 C C . GLN A 1 85 ? 4.357 -2.839 -4.726 1.00 92.56 85 GLN A C 1
ATOM 675 O O . GLN A 1 85 ? 4.998 -2.166 -5.539 1.00 92.56 85 GLN A O 1
ATOM 680 N N . LEU A 1 86 ? 4.888 -3.926 -4.157 1.00 93.56 86 LEU A N 1
ATOM 681 C CA . LEU A 1 86 ? 6.209 -4.427 -4.517 1.00 93.56 86 LEU A CA 1
ATOM 682 C C . LEU A 1 86 ? 6.245 -4.886 -5.979 1.00 93.56 86 LEU A C 1
ATOM 684 O O . LEU A 1 86 ? 7.192 -4.549 -6.695 1.00 93.56 86 LEU A O 1
ATOM 688 N N . LEU A 1 87 ? 5.228 -5.627 -6.417 1.00 96.06 87 LEU A N 1
ATOM 689 C CA . LEU A 1 87 ? 5.110 -6.121 -7.787 1.00 96.06 87 LEU A CA 1
ATOM 690 C C . LEU A 1 87 ? 4.949 -4.973 -8.785 1.00 96.06 87 LEU A C 1
ATOM 692 O O . LEU A 1 87 ? 5.668 -4.939 -9.782 1.00 96.06 87 LEU A O 1
ATOM 696 N N . GLU A 1 88 ? 4.102 -3.989 -8.491 1.00 95.00 88 GLU A N 1
ATOM 697 C CA . GLU A 1 88 ? 3.938 -2.784 -9.313 1.00 95.00 88 GLU A CA 1
ATOM 698 C C . GLU A 1 88 ? 5.266 -2.041 -9.491 1.00 95.00 88 GLU A C 1
ATOM 700 O O . GLU A 1 88 ? 5.648 -1.664 -10.601 1.00 95.00 88 GLU A O 1
ATOM 705 N N . LYS A 1 89 ? 6.034 -1.895 -8.406 1.00 94.56 89 LYS A N 1
ATOM 706 C CA . LYS A 1 89 ? 7.351 -1.254 -8.446 1.00 94.56 89 LYS A CA 1
ATOM 707 C C . LYS A 1 89 ? 8.357 -2.036 -9.291 1.00 94.56 89 LYS A C 1
ATOM 709 O O . LYS A 1 89 ? 9.172 -1.423 -9.984 1.00 94.56 89 LYS A O 1
ATOM 714 N N . GLN A 1 90 ? 8.349 -3.366 -9.215 1.00 97.19 90 GLN A 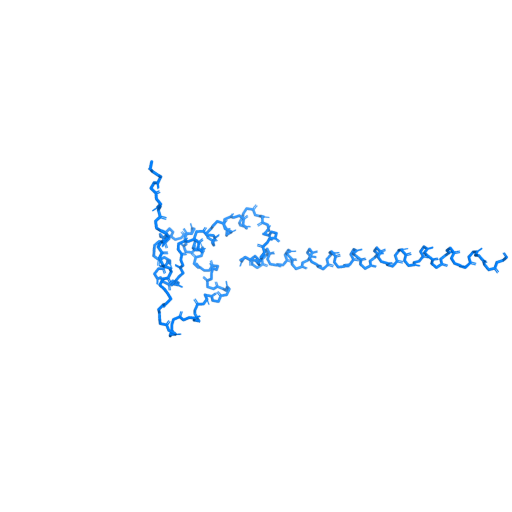N 1
ATOM 715 C CA . GLN A 1 90 ? 9.216 -4.211 -10.041 1.00 97.19 90 GLN A CA 1
ATOM 716 C C . GLN A 1 90 ? 8.834 -4.121 -11.518 1.00 97.19 90 GLN A C 1
ATOM 718 O O . GLN A 1 90 ? 9.704 -3.923 -12.364 1.00 97.19 90 GLN A O 1
ATOM 723 N N . LEU A 1 91 ? 7.538 -4.191 -11.813 1.00 97.62 91 LEU A N 1
ATOM 724 C CA . LEU A 1 91 ? 6.996 -4.084 -13.160 1.00 97.62 91 LEU A CA 1
ATOM 725 C C . LEU A 1 91 ? 7.368 -2.741 -13.793 1.00 97.62 91 LEU A C 1
ATOM 727 O O . LEU A 1 91 ? 7.875 -2.707 -14.911 1.00 97.62 91 LEU A O 1
ATOM 731 N N . TRP A 1 92 ? 7.218 -1.642 -13.055 1.00 96.88 92 TRP A N 1
ATOM 732 C CA . TRP A 1 92 ? 7.601 -0.315 -13.528 1.00 96.88 92 TRP A CA 1
ATOM 733 C C . TRP A 1 92 ? 9.102 -0.194 -13.827 1.00 96.88 92 TRP A C 1
ATOM 735 O O . TRP A 1 92 ? 9.490 0.421 -14.821 1.00 96.88 92 TRP A O 1
ATOM 745 N N . ARG A 1 93 ? 9.965 -0.803 -13.000 1.00 97.88 93 ARG A N 1
ATOM 746 C CA . ARG A 1 93 ? 11.414 -0.859 -13.273 1.00 97.88 93 ARG A CA 1
ATOM 747 C C . ARG A 1 93 ? 11.696 -1.629 -14.559 1.00 97.88 93 ARG A C 1
ATOM 749 O O . ARG A 1 93 ? 12.378 -1.105 -15.430 1.00 97.88 93 ARG A O 1
ATOM 756 N N . ALA A 1 94 ? 11.109 -2.813 -14.706 1.00 98.06 94 ALA A N 1
ATOM 757 C CA . ALA A 1 94 ? 11.288 -3.640 -15.894 1.00 98.06 94 ALA A CA 1
ATOM 758 C C . ALA A 1 94 ? 10.800 -2.937 -17.173 1.00 98.06 94 ALA A C 1
ATOM 760 O O . ALA A 1 94 ? 11.478 -2.975 -18.199 1.00 98.06 94 ALA A O 1
ATOM 761 N N . GLN A 1 95 ? 9.650 -2.258 -17.115 1.00 98.12 95 GLN A N 1
ATOM 762 C CA . GLN A 1 95 ? 9.121 -1.479 -18.237 1.00 98.12 95 GLN A CA 1
ATOM 763 C C . GLN A 1 95 ? 10.054 -0.335 -18.621 1.00 98.12 95 GLN A C 1
ATOM 765 O O . GLN A 1 95 ? 10.387 -0.189 -19.796 1.00 98.12 95 GLN A O 1
ATOM 770 N N . ARG A 1 96 ? 10.535 0.430 -17.636 1.00 98.25 96 ARG A N 1
ATOM 771 C CA . ARG A 1 96 ? 11.521 1.483 -17.879 1.00 98.25 96 ARG A CA 1
ATOM 772 C C . ARG A 1 96 ? 12.778 0.934 -18.543 1.00 98.25 96 ARG A C 1
ATOM 774 O O . ARG A 1 96 ? 13.240 1.513 -19.522 1.00 98.25 96 ARG A O 1
ATOM 781 N N . ASP A 1 97 ? 13.345 -0.141 -18.010 1.00 98.12 97 ASP A N 1
ATOM 782 C CA . ASP A 1 97 ? 14.592 -0.701 -18.534 1.00 98.12 97 ASP A CA 1
ATOM 783 C C . ASP A 1 97 ? 14.397 -1.169 -19.983 1.00 98.12 97 ASP A C 1
ATOM 785 O O . ASP 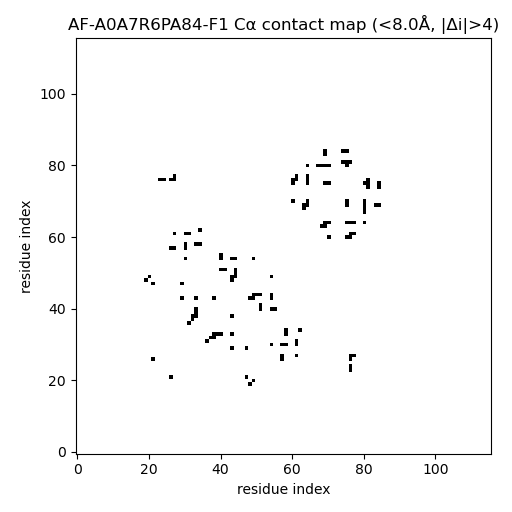A 1 97 ? 15.234 -0.911 -20.848 1.00 98.12 97 ASP A O 1
ATOM 789 N N . ASN A 1 98 ? 13.238 -1.761 -20.287 1.00 98.25 98 ASN A N 1
ATOM 790 C CA . ASN A 1 98 ? 12.871 -2.141 -21.646 1.00 98.25 98 ASN A CA 1
ATOM 791 C C . ASN A 1 98 ? 12.751 -0.928 -22.587 1.00 98.25 98 ASN A C 1
ATOM 793 O O . ASN A 1 98 ? 13.226 -0.982 -23.721 1.00 98.25 98 ASN A O 1
ATOM 797 N N . GLU A 1 99 ? 12.152 0.174 -22.132 1.00 98.12 99 GLU A N 1
ATOM 798 C CA . GLU A 1 99 ? 12.081 1.417 -22.908 1.00 98.12 99 GLU A CA 1
ATOM 799 C C . GLU A 1 99 ? 13.462 2.018 -23.178 1.00 98.12 99 GLU A C 1
ATOM 801 O O . GLU A 1 99 ? 13.723 2.478 -24.291 1.00 98.12 99 GLU A O 1
ATOM 806 N N . ILE A 1 100 ? 14.352 2.006 -22.183 1.00 97.81 100 ILE A N 1
ATOM 807 C CA . ILE A 1 100 ? 15.732 2.481 -22.334 1.00 97.81 100 ILE A CA 1
ATOM 808 C C . ILE A 1 100 ? 16.464 1.628 -23.375 1.00 97.81 100 ILE A C 1
ATOM 810 O O . ILE A 1 100 ? 17.051 2.176 -24.308 1.00 97.81 100 ILE A O 1
ATOM 814 N N . LEU A 1 101 ? 16.373 0.300 -23.271 1.00 97.88 101 LEU A N 1
ATOM 815 C CA . LEU A 1 101 ? 16.998 -0.625 -24.219 1.00 97.88 101 LEU A CA 1
ATOM 816 C C . LEU A 1 101 ? 16.466 -0.444 -25.644 1.00 97.88 101 LEU A C 1
ATOM 818 O O . LEU A 1 101 ? 17.249 -0.415 -26.593 1.00 97.88 101 LEU A O 1
ATOM 822 N N . LYS A 1 102 ? 15.151 -0.263 -25.811 1.00 97.62 102 LYS A N 1
ATOM 823 C CA . LYS A 1 102 ? 14.540 0.023 -27.119 1.00 97.62 102 LYS A CA 1
ATOM 824 C C . LYS A 1 102 ? 15.083 1.312 -27.730 1.00 97.62 102 LYS A C 1
ATOM 826 O O . LYS A 1 102 ? 15.447 1.318 -28.903 1.00 97.62 102 LYS A O 1
ATOM 831 N N . LYS A 1 103 ? 15.182 2.387 -26.941 1.00 96.62 103 LYS A N 1
ATOM 832 C CA . LYS A 1 103 ? 15.730 3.676 -27.397 1.00 96.62 103 LYS A CA 1
ATOM 833 C C . LYS A 1 103 ? 17.205 3.563 -27.784 1.00 96.62 103 LYS A C 1
ATOM 835 O O . LYS A 1 103 ? 17.584 4.055 -28.841 1.00 96.62 103 LYS A O 1
ATOM 840 N N . ALA A 1 104 ? 18.012 2.878 -26.975 1.00 96.50 104 ALA A N 1
ATOM 841 C CA . ALA A 1 104 ? 19.424 2.645 -27.268 1.00 96.50 104 ALA A CA 1
ATOM 842 C C . ALA A 1 104 ? 19.616 1.816 -28.548 1.00 96.50 104 ALA A C 1
ATOM 844 O O . ALA A 1 104 ? 20.441 2.160 -29.388 1.00 96.50 104 ALA A O 1
ATOM 845 N N . THR A 1 105 ? 18.811 0.765 -28.729 1.00 96.00 105 THR A N 1
ATOM 846 C CA . THR A 1 105 ? 18.849 -0.080 -29.934 1.00 96.00 105 THR A CA 1
ATOM 847 C C . THR A 1 105 ? 18.482 0.717 -31.184 1.00 96.00 105 THR A C 1
ATOM 849 O O . THR A 1 105 ? 19.156 0.598 -32.203 1.00 96.00 105 THR A O 1
ATOM 852 N N . ALA A 1 106 ? 17.442 1.555 -31.110 1.00 94.19 106 ALA A N 1
ATOM 853 C CA . ALA A 1 106 ? 17.044 2.415 -32.221 1.00 94.19 106 ALA A CA 1
ATOM 854 C C . ALA A 1 106 ? 18.146 3.420 -32.589 1.00 94.19 106 ALA A C 1
ATOM 856 O O . ALA A 1 106 ? 18.447 3.583 -33.767 1.00 94.19 106 ALA A O 1
ATOM 857 N N . LEU A 1 107 ? 18.778 4.045 -31.589 1.00 94.50 107 LEU A N 1
ATOM 858 C CA . LEU A 1 107 ? 19.901 4.959 -31.806 1.00 94.50 107 LEU A CA 1
ATOM 859 C C . LEU A 1 107 ? 21.081 4.242 -32.476 1.00 94.50 107 LEU A C 1
ATOM 861 O O . LEU A 1 107 ? 21.568 4.695 -33.506 1.00 94.50 107 LEU A O 1
ATOM 865 N N . PHE A 1 108 ? 21.4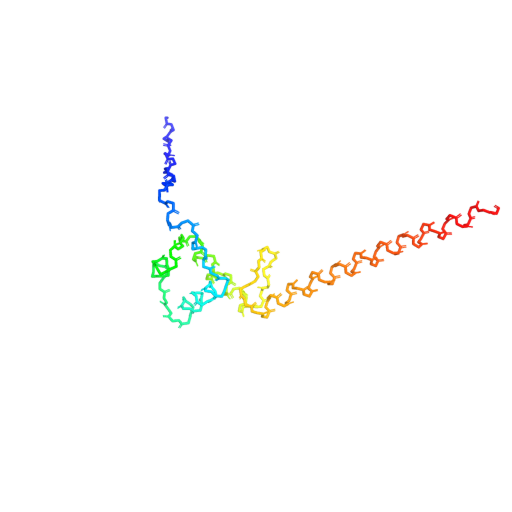76 3.080 -31.949 1.00 93.44 108 PHE A N 1
ATOM 866 C CA . PHE A 1 108 ? 22.564 2.282 -32.513 1.00 93.44 108 PHE A CA 1
ATOM 867 C C . PHE A 1 108 ? 22.278 1.849 -33.958 1.00 93.44 108 PHE A C 1
ATOM 869 O O . PHE A 1 108 ? 23.163 1.899 -34.808 1.00 93.44 108 PHE A O 1
ATOM 876 N N . ALA A 1 109 ? 21.045 1.444 -34.269 1.00 91.81 109 ALA A N 1
ATOM 877 C CA . ALA A 1 109 ? 20.666 1.066 -35.628 1.00 91.81 109 ALA A CA 1
ATOM 878 C C . ALA A 1 109 ? 20.792 2.236 -36.623 1.00 91.81 109 ALA A C 1
ATOM 880 O O . ALA A 1 109 ? 21.209 2.016 -37.758 1.00 91.81 109 ALA A O 1
ATOM 881 N N . VAL A 1 110 ? 20.471 3.464 -36.200 1.00 88.88 110 VAL A N 1
ATOM 882 C CA . VAL A 1 110 ? 20.630 4.674 -37.025 1.00 88.88 110 VAL A CA 1
ATOM 883 C C . VAL A 1 110 ? 22.106 5.036 -37.207 1.00 88.88 110 VAL A C 1
ATOM 885 O O . VAL A 1 110 ? 22.514 5.299 -38.336 1.00 88.88 110 VAL A O 1
ATOM 888 N N . ASP A 1 111 ? 22.913 4.988 -36.143 1.00 81.56 111 ASP A N 1
ATOM 889 C CA . ASP A 1 111 ? 24.346 5.320 -36.205 1.00 81.56 111 ASP A CA 1
ATOM 890 C C . ASP A 1 111 ? 25.115 4.398 -37.165 1.00 81.56 111 ASP A C 1
ATOM 892 O O . ASP A 1 111 ? 25.923 4.866 -37.965 1.00 81.56 111 ASP A O 1
ATOM 896 N N . ASN A 1 112 ? 24.822 3.093 -37.164 1.00 71.94 112 ASN A N 1
ATOM 897 C CA . ASN A 1 112 ? 25.458 2.157 -38.100 1.00 71.94 112 ASN A 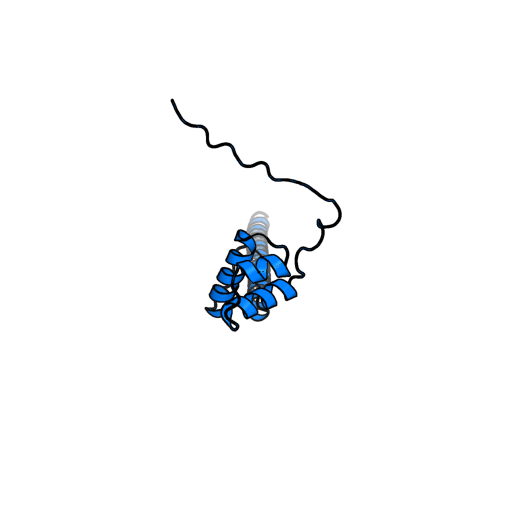CA 1
ATOM 898 C C . ASN A 1 112 ? 25.023 2.366 -39.561 1.00 71.94 112 ASN A C 1
ATOM 900 O O . ASN A 1 112 ? 25.724 1.931 -40.471 1.00 71.94 112 ASN A O 1
ATOM 904 N N . HIS A 1 113 ? 23.883 3.020 -39.805 1.00 61.72 113 HIS A N 1
ATOM 905 C CA . HIS A 1 113 ? 23.403 3.307 -41.158 1.00 61.72 113 HIS A CA 1
ATOM 906 C C . HIS A 1 113 ? 24.075 4.543 -41.786 1.00 61.72 113 HIS A C 1
ATOM 908 O O . HIS A 1 113 ? 23.937 4.746 -42.987 1.00 61.72 113 HIS A O 1
ATOM 914 N N . GLN A 1 114 ? 24.805 5.357 -41.009 1.00 57.75 114 GLN A N 1
ATOM 915 C CA . GLN A 1 114 ? 25.504 6.559 -41.496 1.00 57.75 114 GLN A CA 1
ATOM 916 C C . GLN A 1 114 ? 26.981 6.328 -41.875 1.00 57.75 114 GLN A C 1
ATOM 918 O O . GLN A 1 114 ? 27.671 7.279 -42.232 1.00 57.75 114 GLN A O 1
ATOM 923 N N . VAL A 1 115 ? 27.480 5.087 -41.808 1.00 52.41 115 VAL A N 1
ATOM 924 C CA . VAL A 1 115 ? 28.885 4.731 -42.116 1.00 52.41 115 VAL A CA 1
ATOM 925 C C . VAL A 1 115 ? 29.030 4.088 -43.512 1.00 52.41 115 VAL A C 1
ATOM 927 O O . VAL A 1 115 ? 29.935 3.292 -43.746 1.00 52.41 115 VAL A O 1
ATOM 930 N N . ILE A 1 116 ? 28.149 4.422 -44.462 1.00 45.34 116 ILE A N 1
ATOM 931 C CA . ILE A 1 116 ? 28.266 4.025 -45.880 1.00 45.34 116 ILE A CA 1
ATOM 932 C C . ILE A 1 116 ? 28.303 5.273 -46.755 1.00 45.34 116 ILE A C 1
ATOM 934 O O . ILE A 1 116 ? 27.429 6.145 -46.555 1.00 45.34 116 ILE A O 1
#